Protein AF-A0A839U0Q1-F1 (afdb_monomer_lite)

Radius of gyration: 13.03 Å; chains: 1; bounding box: 27×24×30 Å

Secondary structure (DSSP, 8-state):
-----HHHHHHTT---GGGSPP-TTSPPHHHHHHHHHT-SS-HHHHHHHHHHHIIIII-

Sequence (59 aa):
MLSHCLKCMVRSGMWRPEVWPFPTNLPSFAEMLVARGKLAETVEDVQTIINTGNRGRLY

pLDDT: mean 82.23, std 12.29, range [37.06, 94.12]

Organism: NCBI:txid300193

Foldseek 3Di:
DPPDDPLNCVVVVVDDPVPDDDCPPDDDPLVCCCVVVVDPDDSVVSVVVVVCCCVVPND

Structure (mmCIF, N/CA/C/O backbone):
data_AF-A0A839U0Q1-F1
#
_entry.id   AF-A0A839U0Q1-F1
#
loop_
_atom_site.group_PDB
_atom_site.id
_atom_site.type_symbol
_atom_site.label_atom_id
_atom_site.label_alt_id
_atom_site.label_comp_id
_atom_site.label_asym_id
_atom_site.label_entity_id
_atom_site.label_seq_id
_atom_site.pdbx_PDB_ins_code
_atom_site.Cartn_x
_atom_site.Cartn_y
_atom_site.Cartn_z
_atom_site.occupancy
_atom_site.B_iso_or_equiv
_atom_site.auth_seq_id
_atom_site.auth_comp_id
_atom_site.auth_asym_id
_atom_site.auth_atom_id
_atom_site.pdbx_PDB_model_num
ATOM 1 N N . MET A 1 1 ? -11.881 7.860 -14.753 1.00 37.12 1 MET A N 1
ATOM 2 C CA . MET A 1 1 ? -11.025 7.177 -13.760 1.00 37.12 1 MET A CA 1
ATOM 3 C C . MET A 1 1 ? -9.922 6.468 -14.536 1.00 37.12 1 MET A C 1
ATOM 5 O O . MET A 1 1 ? -10.217 5.501 -15.223 1.00 37.12 1 MET A O 1
ATOM 9 N N . LEU A 1 2 ? -8.688 6.983 -14.536 1.00 37.06 2 LEU A N 1
ATOM 10 C CA . LEU A 1 2 ? -7.533 6.247 -15.071 1.00 37.06 2 LEU A CA 1
ATOM 11 C C . LEU A 1 2 ? -7.129 5.193 -14.030 1.00 37.06 2 LEU A C 1
ATOM 13 O O . LEU A 1 2 ? -6.125 5.327 -13.336 1.00 37.06 2 LEU A O 1
ATOM 17 N N . SER A 1 3 ? -7.985 4.186 -13.860 1.00 44.47 3 SER A N 1
ATOM 18 C CA . SER A 1 3 ? -7.775 3.080 -12.928 1.00 44.47 3 SER A CA 1
ATOM 19 C C . SER A 1 3 ? -6.773 2.111 -13.532 1.00 44.47 3 SER A C 1
ATOM 21 O O . SER A 1 3 ? -7.146 1.102 -14.128 1.00 44.47 3 SER A O 1
ATOM 23 N N . HIS A 1 4 ? -5.487 2.413 -13.410 1.00 60.94 4 HIS A N 1
ATOM 24 C CA . HIS A 1 4 ? -4.470 1.408 -13.663 1.00 60.94 4 HIS A CA 1
ATOM 25 C C . HIS A 1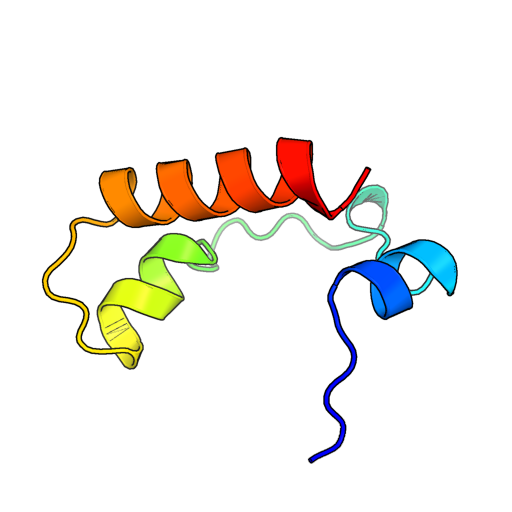 4 ? -4.455 0.466 -12.455 1.00 60.94 4 HIS A C 1
ATOM 27 O O . HIS A 1 4 ? -4.067 0.831 -11.349 1.00 60.94 4 HIS A O 1
ATOM 33 N N . CYS A 1 5 ? -4.960 -0.753 -12.632 1.00 74.38 5 CYS A N 1
ATOM 34 C CA . CYS A 1 5 ? -4.827 -1.772 -11.600 1.00 74.38 5 CYS A CA 1
ATOM 35 C C . CYS A 1 5 ? -3.339 -2.090 -11.389 1.00 74.38 5 CYS A C 1
ATOM 37 O O . CYS A 1 5 ? -2.538 -1.979 -12.320 1.00 74.38 5 CYS A O 1
ATOM 39 N N . LEU A 1 6 ? -2.962 -2.531 -10.186 1.00 75.25 6 LEU A N 1
ATOM 40 C CA . LEU A 1 6 ? -1.565 -2.853 -9.870 1.00 75.25 6 LEU A CA 1
ATOM 41 C C . LEU A 1 6 ? -0.972 -3.873 -10.866 1.00 75.25 6 LEU A C 1
ATOM 43 O O . LEU A 1 6 ? 0.178 -3.750 -11.273 1.00 75.25 6 LEU A O 1
ATOM 47 N N . LYS A 1 7 ? -1.800 -4.802 -11.372 1.00 79.81 7 LYS A N 1
ATOM 48 C CA . LYS A 1 7 ? -1.434 -5.733 -12.455 1.00 79.81 7 LYS A CA 1
ATOM 49 C C . LYS A 1 7 ? -0.965 -5.031 -13.723 1.00 79.81 7 LYS A C 1
ATOM 51 O O . LYS A 1 7 ? -0.018 -5.493 -14.346 1.00 79.81 7 LYS A O 1
ATOM 56 N N . CYS A 1 8 ? -1.651 -3.964 -14.133 1.00 84.56 8 CYS A N 1
ATOM 57 C CA . CYS A 1 8 ? -1.302 -3.204 -15.328 1.00 84.56 8 CYS A CA 1
ATOM 58 C C . CYS A 1 8 ? 0.083 -2.574 -15.162 1.00 84.56 8 CYS A C 1
ATOM 60 O O . CYS A 1 8 ? 0.925 -2.765 -16.028 1.00 84.56 8 CYS A O 1
ATOM 62 N N . MET A 1 9 ? 0.347 -1.941 -14.013 1.00 82.81 9 MET A N 1
ATOM 63 C CA . MET A 1 9 ? 1.640 -1.310 -13.710 1.00 82.81 9 MET A CA 1
ATOM 64 C C . MET A 1 9 ? 2.804 -2.300 -13.674 1.00 82.81 9 MET A C 1
ATOM 66 O O . MET A 1 9 ? 3.896 -1.989 -14.148 1.00 82.81 9 MET A O 1
ATOM 70 N N . VAL A 1 10 ? 2.575 -3.496 -13.124 1.00 82.25 10 VAL A N 1
ATOM 71 C CA . VAL A 1 10 ? 3.586 -4.563 -13.096 1.00 82.25 10 VAL A CA 1
ATOM 72 C C . VAL A 1 10 ? 3.813 -5.125 -14.503 1.00 82.25 10 VAL A C 1
ATOM 74 O O . VAL A 1 10 ? 4.951 -5.199 -14.958 1.00 82.25 10 VAL A O 1
ATOM 77 N N . ARG A 1 11 ? 2.746 -5.462 -15.242 1.00 83.38 11 ARG A N 1
ATOM 78 C CA . ARG A 1 11 ? 2.840 -6.048 -16.595 1.00 83.38 11 ARG A CA 1
ATOM 79 C C . ARG A 1 11 ? 3.387 -5.088 -17.647 1.00 83.38 11 ARG A C 1
ATOM 81 O O . ARG A 1 11 ? 4.007 -5.544 -18.600 1.00 83.38 11 ARG A O 1
ATOM 88 N N . SER A 1 12 ? 3.151 -3.788 -17.500 1.00 85.69 12 SER A N 1
ATOM 89 C CA . SER A 1 12 ? 3.708 -2.766 -18.390 1.00 85.69 12 SER A CA 1
ATOM 90 C C . SER A 1 12 ? 5.182 -2.467 -18.104 1.00 85.69 12 SER A C 1
ATOM 92 O O . SER A 1 12 ? 5.786 -1.670 -18.818 1.00 85.69 12 SER A O 1
ATOM 94 N N . GLY A 1 13 ? 5.771 -3.071 -17.063 1.00 83.94 13 GLY A N 1
ATOM 95 C CA . GLY A 1 13 ? 7.148 -2.809 -16.647 1.00 83.94 13 GLY A CA 1
ATOM 96 C C . GLY A 1 13 ? 7.361 -1.416 -16.049 1.00 83.94 13 GLY A C 1
ATOM 97 O O . GLY A 1 13 ? 8.508 -0.990 -15.914 1.00 83.94 13 GLY A O 1
ATOM 98 N N . MET A 1 14 ? 6.277 -0.710 -15.706 1.00 84.00 14 MET A N 1
ATOM 99 C CA . MET A 1 14 ? 6.309 0.620 -15.087 1.00 84.00 14 MET A CA 1
ATOM 100 C C . MET A 1 14 ? 6.594 0.559 -13.581 1.00 84.00 14 MET A C 1
ATOM 102 O O . MET A 1 14 ? 7.117 1.516 -13.015 1.00 84.00 14 MET A O 1
ATOM 106 N N . TRP A 1 15 ? 6.262 -0.555 -12.925 1.00 82.38 15 TRP A N 1
ATOM 107 C CA . TRP A 1 15 ? 6.598 -0.799 -11.523 1.00 82.38 15 TRP A CA 1
ATOM 108 C C . TRP A 1 15 ? 8.008 -1.400 -11.409 1.00 82.38 15 TRP A C 1
ATOM 110 O O . TRP A 1 15 ? 8.190 -2.589 -11.664 1.00 82.38 15 TRP A O 1
ATOM 120 N N . ARG A 1 16 ? 9.001 -0.571 -11.054 1.00 82.44 16 ARG A N 1
ATOM 121 C CA . ARG A 1 16 ? 10.420 -0.954 -10.893 1.00 82.44 16 ARG A CA 1
ATOM 122 C C . ARG A 1 16 ? 10.989 -0.431 -9.568 1.00 82.44 16 ARG A C 1
ATOM 124 O O . ARG 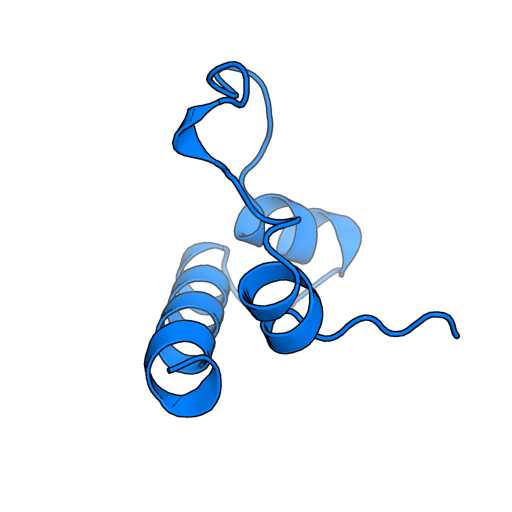A 1 16 ? 11.720 0.560 -9.569 1.00 82.44 16 ARG A O 1
ATOM 131 N N . PRO A 1 17 ? 10.627 -1.041 -8.431 1.00 79.81 17 PRO A N 1
ATOM 132 C CA . PRO A 1 17 ? 11.053 -0.563 -7.119 1.00 79.81 17 PRO A CA 1
ATOM 133 C C . PRO A 1 17 ? 12.574 -0.630 -6.919 1.00 79.81 17 PRO A C 1
ATOM 135 O O . PRO A 1 17 ? 13.109 0.123 -6.115 1.00 79.81 17 PRO A O 1
ATOM 138 N N . GLU A 1 18 ? 13.284 -1.469 -7.676 1.00 84.12 18 GLU A N 1
ATOM 139 C CA . GLU A 1 18 ? 14.733 -1.677 -7.557 1.00 84.12 18 GLU A CA 1
ATOM 140 C C . GLU A 1 18 ? 15.552 -0.457 -7.998 1.00 84.12 18 GLU A C 1
ATOM 142 O O . GLU A 1 18 ? 16.699 -0.305 -7.588 1.00 84.12 18 GLU A O 1
ATOM 147 N N . VAL A 1 19 ? 14.982 0.400 -8.853 1.00 84.50 19 VAL A N 1
ATOM 148 C CA . VAL A 1 19 ? 15.656 1.605 -9.367 1.00 84.50 19 VAL A CA 1
ATOM 149 C C . VAL A 1 19 ? 15.188 2.881 -8.674 1.00 84.50 19 VAL A C 1
ATOM 151 O O . VAL A 1 19 ? 15.671 3.968 -8.994 1.00 84.50 19 VAL A O 1
ATOM 154 N N . TRP A 1 20 ? 14.223 2.781 -7.758 1.00 83.31 20 TRP A N 1
ATOM 155 C CA . TRP A 1 20 ? 13.725 3.939 -7.031 1.00 83.31 20 TRP A CA 1
ATOM 156 C C . TRP A 1 20 ? 14.641 4.275 -5.854 1.00 83.31 20 TRP A C 1
ATOM 158 O O . TRP A 1 20 ? 15.190 3.372 -5.220 1.00 83.31 20 TRP A O 1
ATOM 168 N N . PRO A 1 21 ? 14.812 5.571 -5.532 1.00 82.31 21 PRO A N 1
ATOM 169 C CA . PRO A 1 21 ? 15.514 5.967 -4.322 1.00 82.31 21 PRO A CA 1
ATOM 170 C C . PRO A 1 21 ? 14.860 5.298 -3.116 1.00 82.31 21 PRO A C 1
ATOM 172 O O . PRO A 1 21 ? 13.631 5.299 -3.009 1.00 82.31 21 PRO A O 1
ATOM 175 N N . PHE A 1 22 ? 15.671 4.740 -2.214 1.00 74.06 22 PHE A N 1
ATOM 176 C CA . PHE A 1 22 ? 15.145 4.116 -1.005 1.00 74.06 22 PHE A CA 1
ATOM 177 C C . PHE A 1 22 ? 14.306 5.143 -0.230 1.00 74.06 22 PHE A C 1
ATOM 179 O O . PHE A 1 22 ? 14.812 6.217 0.109 1.00 74.06 22 PHE A O 1
ATOM 186 N N . PRO A 1 23 ? 13.024 4.853 0.035 1.00 71.44 23 PRO A N 1
ATOM 187 C CA . PRO A 1 23 ? 12.127 5.805 0.662 1.00 71.44 23 PRO A CA 1
ATOM 188 C C . PRO A 1 23 ? 12.345 5.815 2.179 1.00 71.44 23 PRO A C 1
ATOM 190 O O . PRO A 1 23 ? 11.514 5.332 2.935 1.00 71.44 23 PRO A O 1
ATOM 193 N N . THR A 1 24 ? 13.471 6.354 2.650 1.00 76.94 24 THR A N 1
ATOM 194 C CA . THR A 1 24 ? 13.807 6.357 4.088 1.00 76.94 24 THR A CA 1
ATOM 195 C C . THR A 1 24 ? 12.876 7.249 4.914 1.00 76.94 24 THR A C 1
ATOM 197 O O . THR A 1 24 ? 12.702 7.011 6.102 1.00 76.94 24 THR A O 1
ATOM 200 N N . ASN A 1 25 ? 12.261 8.254 4.280 1.00 81.25 25 ASN A N 1
ATOM 201 C CA . ASN A 1 25 ? 11.390 9.242 4.928 1.00 81.25 25 ASN A CA 1
ATOM 202 C C . ASN A 1 25 ? 9.947 9.233 4.393 1.00 81.25 25 ASN A C 1
ATOM 204 O O . ASN A 1 25 ? 9.211 10.192 4.631 1.00 81.25 25 ASN A O 1
ATOM 208 N N . LEU A 1 26 ? 9.538 8.212 3.630 1.00 83.50 26 LEU A N 1
ATOM 209 C CA . LEU A 1 26 ? 8.155 8.121 3.156 1.00 83.50 26 LEU A CA 1
ATOM 210 C C . LEU A 1 26 ? 7.379 7.096 3.984 1.00 83.50 26 LEU A C 1
ATOM 212 O O . LEU A 1 26 ? 7.913 6.024 4.268 1.00 83.50 26 LEU A O 1
ATOM 216 N N . PRO A 1 27 ? 6.115 7.393 4.324 1.00 85.62 27 PRO A N 1
ATOM 217 C CA . PRO A 1 27 ? 5.238 6.408 4.930 1.00 85.62 27 PRO A CA 1
ATOM 218 C C . PRO A 1 27 ? 4.993 5.252 3.956 1.00 85.62 27 PRO A C 1
ATOM 220 O O . PRO A 1 27 ? 4.908 5.434 2.736 1.00 85.62 27 PRO A O 1
ATOM 223 N N . SER A 1 28 ? 4.836 4.060 4.510 1.00 88.06 28 SER A N 1
ATOM 224 C CA . SER A 1 28 ? 4.388 2.878 3.789 1.00 88.06 28 SER A CA 1
ATOM 225 C C . SER A 1 28 ? 2.990 3.078 3.195 1.00 88.06 28 SER A C 1
ATOM 227 O O . SER A 1 28 ? 2.198 3.930 3.612 1.00 88.06 28 SER A O 1
ATOM 229 N N . PHE A 1 29 ? 2.651 2.240 2.214 1.00 87.56 29 PHE A N 1
ATOM 230 C CA . PHE A 1 29 ? 1.332 2.285 1.589 1.00 87.56 29 PHE A CA 1
ATOM 231 C C . PHE A 1 29 ? 0.201 2.007 2.597 1.00 87.56 29 PHE A C 1
ATOM 233 O O . PHE A 1 29 ? -0.839 2.661 2.532 1.00 87.56 29 PHE A O 1
ATOM 240 N N . ALA A 1 30 ? 0.415 1.101 3.559 1.00 90.62 30 ALA A N 1
ATOM 241 C CA . ALA A 1 30 ? -0.554 0.812 4.616 1.00 90.62 30 ALA A CA 1
ATOM 242 C C . ALA A 1 30 ? -0.768 2.017 5.549 1.00 90.62 30 ALA A C 1
ATOM 244 O O . ALA A 1 30 ? -1.912 2.397 5.796 1.00 90.62 30 ALA A O 1
ATOM 245 N N . GLU A 1 31 ? 0.308 2.682 5.983 1.00 91.06 31 GLU A N 1
ATOM 246 C CA . GLU A 1 31 ? 0.220 3.903 6.801 1.00 91.06 31 GLU A CA 1
ATOM 247 C C . GLU A 1 31 ? -0.530 5.019 6.071 1.00 91.06 31 GLU A C 1
ATOM 249 O O . GLU A 1 31 ? -1.396 5.677 6.649 1.00 91.06 31 GLU A O 1
ATOM 254 N N . MET A 1 32 ? -0.256 5.207 4.775 1.00 90.81 32 MET A N 1
ATOM 255 C CA . MET A 1 32 ? -0.981 6.186 3.964 1.00 90.81 32 MET A CA 1
ATOM 256 C C . MET A 1 32 ? -2.476 5.871 3.868 1.00 90.81 32 MET A C 1
ATOM 258 O O . MET 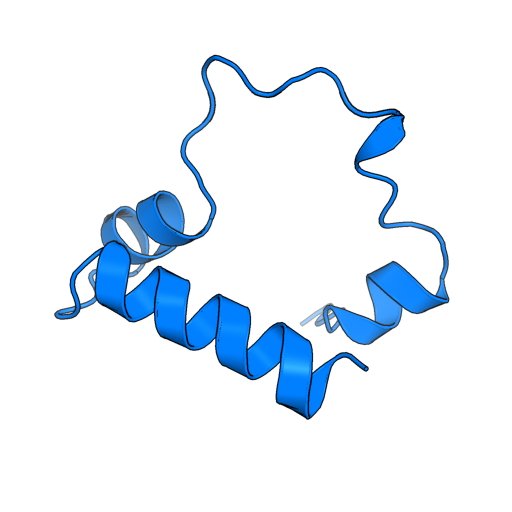A 1 32 ? -3.290 6.796 3.934 1.00 90.81 32 MET A O 1
ATOM 262 N N . LEU A 1 33 ? -2.845 4.598 3.702 1.00 90.31 33 LEU A N 1
ATOM 263 C CA . LEU A 1 33 ? -4.242 4.177 3.598 1.00 90.31 33 LEU A CA 1
ATOM 264 C C . LEU A 1 33 ? -4.998 4.361 4.910 1.00 90.31 33 LEU A C 1
ATOM 266 O O . LEU A 1 33 ? -6.104 4.891 4.881 1.00 90.31 33 LEU A O 1
ATOM 270 N N . VAL A 1 34 ? -4.408 4.002 6.049 1.00 91.81 34 VAL A N 1
ATOM 271 C CA . VAL A 1 34 ? -5.042 4.223 7.356 1.00 91.81 34 VAL A CA 1
ATOM 272 C C . VAL A 1 34 ? -5.198 5.721 7.621 1.00 91.81 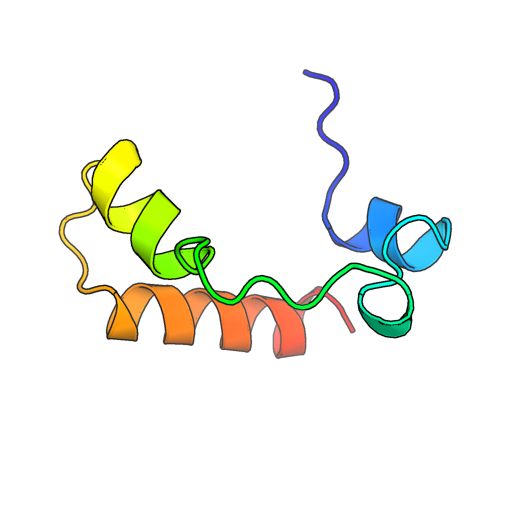34 VAL A C 1
ATOM 274 O O . VAL A 1 34 ? -6.309 6.198 7.860 1.00 91.81 34 VAL A O 1
ATOM 277 N N . ALA A 1 35 ? -4.114 6.490 7.476 1.00 89.75 35 ALA A N 1
ATOM 278 C CA . ALA A 1 35 ? -4.106 7.914 7.804 1.00 89.75 35 ALA A CA 1
ATOM 279 C C . ALA A 1 35 ? -5.016 8.757 6.893 1.00 89.75 35 ALA A C 1
ATOM 281 O O . ALA A 1 35 ? -5.689 9.673 7.368 1.00 89.75 35 ALA A O 1
ATOM 282 N N . ARG A 1 36 ? -5.049 8.480 5.581 1.00 88.75 36 ARG A N 1
ATOM 283 C CA . ARG A 1 36 ? -5.846 9.266 4.615 1.00 88.75 36 ARG A CA 1
ATOM 284 C C . ARG A 1 36 ? -7.211 8.660 4.317 1.00 88.75 36 ARG A C 1
ATOM 286 O O . ARG A 1 36 ? -8.145 9.403 4.031 1.00 88.75 36 ARG A O 1
ATOM 293 N N . GLY A 1 37 ? -7.323 7.337 4.363 1.00 84.19 37 GLY A N 1
ATOM 294 C CA . GLY A 1 37 ? -8.565 6.608 4.120 1.00 84.19 37 GLY A CA 1
ATOM 295 C C . GLY A 1 37 ? -9.506 6.589 5.320 1.00 84.19 37 GLY A C 1
ATOM 296 O O . GLY A 1 37 ? -10.660 6.213 5.147 1.00 84.19 37 GLY A O 1
ATOM 297 N N . LYS A 1 38 ? -9.040 7.023 6.506 1.00 85.69 38 LYS A N 1
ATOM 298 C CA . LYS A 1 38 ? -9.793 6.962 7.772 1.00 85.69 38 LYS A CA 1
ATOM 299 C C . LYS A 1 38 ? -10.333 5.555 8.034 1.00 85.69 38 LYS A C 1
ATOM 301 O O . LYS A 1 38 ? -11.491 5.384 8.410 1.00 85.69 38 LYS A O 1
ATOM 306 N N . LEU A 1 39 ? -9.493 4.562 7.761 1.00 89.31 39 LEU A N 1
ATOM 307 C CA . LEU A 1 39 ? -9.824 3.162 7.982 1.00 89.31 39 LEU A CA 1
ATOM 308 C C . LEU A 1 39 ? -9.967 2.902 9.484 1.00 89.31 39 LEU A C 1
ATOM 310 O O . LEU A 1 39 ? -9.305 3.553 10.295 1.00 89.31 39 LEU A O 1
ATOM 314 N N . ALA A 1 40 ? -10.862 1.985 9.842 1.00 89.44 40 ALA A N 1
ATOM 315 C CA . ALA A 1 40 ? -11.031 1.553 11.229 1.00 89.44 40 ALA A CA 1
ATOM 316 C C . ALA A 1 40 ? -9.984 0.493 11.610 1.00 89.44 40 ALA A C 1
ATOM 318 O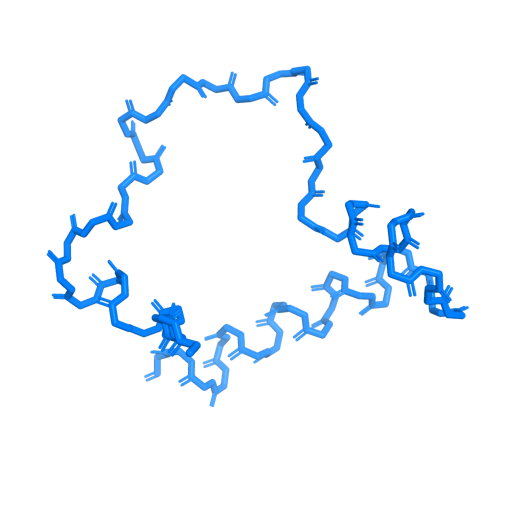 O . ALA A 1 40 ? -9.702 0.282 12.787 1.00 89.44 40 ALA A O 1
ATOM 319 N N . GLU A 1 41 ? -9.427 -0.169 10.600 1.00 92.19 41 GLU A N 1
ATOM 320 C CA . GLU A 1 41 ? -8.391 -1.181 10.686 1.00 92.19 41 GLU A CA 1
ATOM 321 C C . GLU A 1 41 ? -7.031 -0.589 11.074 1.00 92.19 41 GLU A C 1
ATOM 323 O O . GLU A 1 41 ? -6.698 0.555 10.745 1.00 92.19 41 GLU A O 1
ATOM 328 N N . THR A 1 42 ? -6.214 -1.402 11.743 1.00 94.12 42 THR A N 1
ATOM 329 C CA . THR A 1 42 ? -4.832 -1.034 12.067 1.00 94.12 42 THR A CA 1
ATOM 330 C C . THR A 1 42 ? -3.943 -1.066 10.821 1.00 94.12 42 THR A C 1
ATOM 332 O O . THR A 1 42 ? -4.287 -1.658 9.793 1.00 94.12 42 THR A O 1
ATOM 335 N N . VAL A 1 43 ? -2.764 -0.442 10.893 1.00 92.94 43 VAL A N 1
ATOM 336 C CA . VAL A 1 43 ? -1.784 -0.484 9.793 1.00 92.94 43 VAL A CA 1
ATOM 337 C C . VAL A 1 43 ? -1.375 -1.928 9.495 1.00 92.94 43 VAL A C 1
ATOM 339 O O . VAL A 1 43 ? -1.244 -2.304 8.329 1.00 92.94 43 VAL A O 1
ATOM 342 N N . GLU A 1 44 ? -1.239 -2.757 10.526 1.00 94.00 44 GLU A N 1
ATOM 343 C CA . GLU A 1 44 ? -0.882 -4.171 10.440 1.00 94.00 44 GLU A CA 1
ATOM 344 C C . GLU A 1 44 ? -1.962 -4.995 9.721 1.00 94.00 44 GLU A C 1
ATOM 346 O O . GLU A 1 44 ? -1.647 -5.818 8.849 1.00 94.00 44 GLU A O 1
ATOM 351 N N . ASP A 1 45 ? -3.236 -4.738 10.025 1.00 94.06 45 ASP A N 1
ATOM 352 C CA . ASP A 1 45 ? -4.372 -5.376 9.352 1.00 94.06 45 ASP A CA 1
ATOM 353 C C . ASP A 1 45 ? -4.388 -5.012 7.864 1.00 94.06 45 ASP A C 1
ATOM 355 O O . ASP A 1 45 ? -4.461 -5.881 6.987 1.00 94.06 45 ASP A O 1
ATOM 359 N N . VAL A 1 46 ? -4.231 -3.721 7.562 1.00 92.75 46 VAL A N 1
ATOM 360 C CA . VAL A 1 46 ? -4.189 -3.216 6.186 1.00 92.75 46 VAL A CA 1
ATOM 361 C C . VAL A 1 46 ? -2.993 -3.795 5.430 1.00 92.75 46 VAL A C 1
ATOM 363 O O . VAL A 1 46 ? -3.136 -4.229 4.283 1.00 92.75 46 VAL A O 1
ATOM 366 N N . GLN A 1 47 ? -1.825 -3.893 6.064 1.00 93.06 47 GLN A N 1
ATOM 367 C CA . GLN A 1 47 ? -0.642 -4.509 5.468 1.00 93.06 47 GLN A CA 1
ATOM 368 C C . GLN A 1 47 ? -0.860 -6.002 5.173 1.00 93.06 47 GLN A C 1
ATOM 370 O O . GLN A 1 47 ? -0.427 -6.501 4.127 1.00 93.06 47 GLN A O 1
ATOM 375 N N . THR A 1 48 ? -1.580 -6.716 6.039 1.00 94.12 48 THR A N 1
ATOM 376 C CA . THR A 1 48 ? -1.955 -8.123 5.828 1.00 94.12 48 THR A CA 1
ATOM 377 C C . THR A 1 48 ? -2.904 -8.284 4.640 1.00 94.12 48 THR A C 1
ATOM 379 O O . THR A 1 48 ? -2.702 -9.176 3.803 1.00 94.12 48 THR A O 1
ATOM 382 N N . ILE A 1 49 ? -3.887 -7.389 4.507 1.00 90.31 49 ILE A N 1
ATOM 383 C CA . ILE A 1 49 ? -4.811 -7.347 3.366 1.00 90.31 49 ILE A CA 1
ATOM 384 C C . ILE A 1 49 ? -4.044 -7.089 2.064 1.00 90.31 49 ILE A C 1
ATOM 386 O O . ILE A 1 49 ? -4.223 -7.831 1.094 1.00 90.31 49 ILE A O 1
ATOM 390 N N . ILE A 1 50 ? -3.146 -6.097 2.046 1.00 88.81 50 ILE A N 1
ATOM 391 C CA . ILE A 1 50 ? -2.299 -5.779 0.884 1.00 88.81 50 ILE A CA 1
ATOM 392 C C . ILE A 1 50 ? -1.469 -6.998 0.476 1.00 88.81 50 ILE A C 1
ATOM 394 O O . ILE A 1 50 ? -1.480 -7.397 -0.689 1.00 88.81 50 ILE A O 1
ATOM 398 N N . ASN A 1 51 ? -0.782 -7.630 1.428 1.00 89.56 51 ASN A N 1
ATOM 399 C CA . ASN A 1 51 ? 0.081 -8.781 1.160 1.00 89.56 51 ASN A CA 1
ATOM 400 C C . ASN A 1 51 ? -0.706 -9.976 0.606 1.00 89.56 51 ASN A C 1
ATOM 402 O O . ASN A 1 51 ? -0.255 -10.645 -0.327 1.00 89.56 51 ASN A O 1
ATOM 406 N N . THR A 1 52 ? -1.891 -10.232 1.158 1.00 89.38 52 THR A N 1
ATOM 407 C CA . THR A 1 52 ? -2.776 -11.311 0.704 1.00 89.38 52 THR A CA 1
ATOM 408 C C . THR A 1 52 ? -3.333 -11.019 -0.685 1.00 89.38 52 THR A C 1
ATOM 410 O O . THR A 1 52 ? -3.312 -11.897 -1.546 1.00 89.38 52 THR A O 1
ATOM 413 N N . GLY A 1 53 ? -3.757 -9.780 -0.946 1.00 85.31 53 GLY A N 1
ATOM 414 C CA . GLY A 1 53 ? -4.206 -9.342 -2.267 1.00 85.31 53 GLY A CA 1
ATOM 415 C C . GLY A 1 53 ? -3.102 -9.435 -3.319 1.00 85.31 53 GLY A C 1
ATOM 416 O O . GLY A 1 53 ? -3.347 -9.920 -4.423 1.00 85.31 53 GLY A O 1
ATOM 417 N N . ASN A 1 54 ? -1.875 -9.054 -2.965 1.00 83.69 54 ASN A N 1
ATOM 418 C CA . ASN A 1 54 ? -0.725 -9.180 -3.851 1.00 83.69 54 ASN A CA 1
ATOM 419 C C . ASN A 1 54 ? -0.435 -10.651 -4.174 1.00 83.69 54 ASN A C 1
ATOM 421 O O . ASN A 1 54 ? -0.321 -11.002 -5.342 1.00 83.69 54 ASN A O 1
ATOM 425 N N . ARG A 1 55 ? -0.395 -11.546 -3.183 1.00 83.56 55 ARG A N 1
ATOM 426 C CA . ARG A 1 55 ? -0.138 -12.973 -3.448 1.00 83.56 55 ARG A CA 1
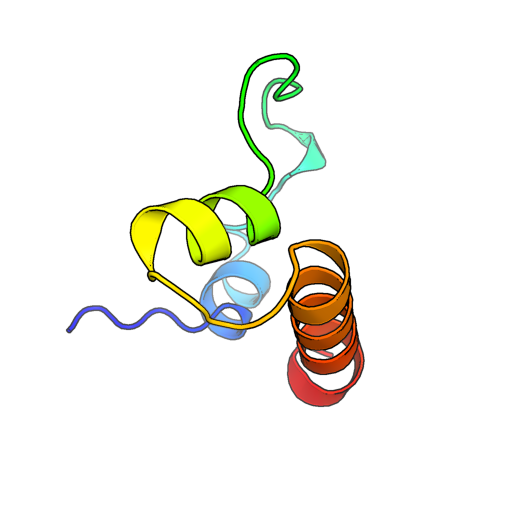ATOM 427 C C . ARG A 1 55 ? -1.266 -13.673 -4.201 1.00 83.56 55 ARG A C 1
ATOM 429 O O . ARG A 1 55 ? -0.988 -14.413 -5.129 1.00 83.56 55 ARG A O 1
ATOM 436 N N . GLY A 1 56 ? -2.515 -13.474 -3.784 1.00 84.56 56 GLY A N 1
ATOM 437 C CA . GLY A 1 56 ? -3.653 -14.248 -4.290 1.00 84.56 56 GLY A CA 1
ATOM 438 C C . GLY A 1 56 ? -4.321 -13.662 -5.528 1.00 84.56 56 GLY A C 1
ATOM 439 O O . GLY A 1 56 ? -5.207 -14.294 -6.100 1.00 84.56 56 GLY A O 1
ATOM 440 N N . ARG A 1 57 ? -3.981 -12.423 -5.904 1.00 73.94 57 ARG A N 1
ATOM 441 C CA . ARG A 1 57 ? -4.613 -11.758 -7.045 1.00 73.94 57 ARG A CA 1
ATOM 442 C C . ARG A 1 57 ? -3.614 -11.169 -8.015 1.00 73.94 57 ARG A C 1
ATOM 444 O O . ARG A 1 57 ? -4.003 -11.086 -9.168 1.00 73.94 57 ARG A O 1
ATOM 451 N N . LEU A 1 58 ? -2.432 -10.696 -7.610 1.00 69.81 58 LEU A N 1
ATOM 452 C CA . LEU A 1 58 ? -1.484 -10.026 -8.518 1.00 69.81 58 LEU A CA 1
ATOM 453 C C . LEU A 1 58 ? -0.688 -11.022 -9.372 1.00 69.81 58 LEU A C 1
ATOM 455 O O . LEU A 1 58 ? -0.494 -10.748 -10.558 1.00 69.81 58 LEU A O 1
ATOM 459 N N . TYR A 1 59 ? -0.285 -12.136 -8.760 1.00 60.97 59 TYR A N 1
ATOM 460 C CA . TYR A 1 59 ? 0.339 -13.308 -9.382 1.00 60.97 59 TYR A CA 1
ATOM 461 C C . TYR A 1 59 ? -0.695 -14.418 -9.598 1.00 60.97 59 TYR A C 1
ATOM 463 O O . TYR A 1 59 ? -0.415 -15.299 -10.438 1.00 60.97 59 TYR A O 1
#